Protein AF-A0A371PQ44-F1 (afdb_monomer)

Sequence (150 aa):
MEVSESFAGGSGLVLAYGHLGLDPAVQDRLSAVPGRLLNRVTVMRDICIEHGGRT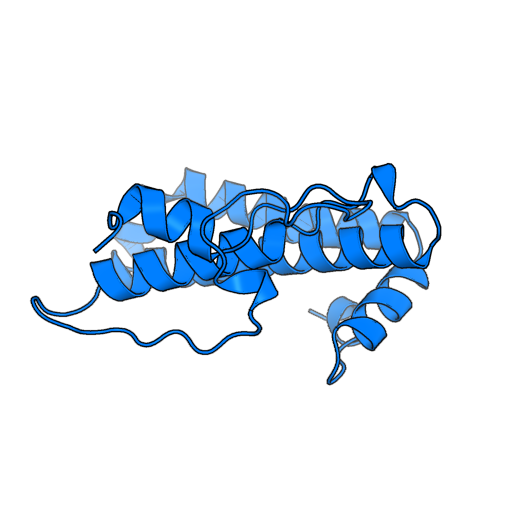AYEDALADVRAAWRNDQMQCAMAELLGGTPDAADLGARDRHLADSVLQLLDRSAPDTWIVATAHNVHIQRTVNPEGGPLARVPMGHPLAKELGAE

Radius of gyration: 17.26 Å; Cα contacts (8 Å, |Δi|>4): 139; chains: 1; bounding box: 40×35×42 Å

Structure (mmCIF, N/CA/C/O backbone):
data_AF-A0A371PQ44-F1
#
_entry.id   AF-A0A371PQ44-F1
#
loop_
_atom_site.group_PDB
_atom_site.id
_atom_site.type_symbol
_atom_site.label_atom_id
_atom_site.label_alt_id
_atom_site.label_comp_id
_atom_site.label_asym_id
_atom_site.label_entity_id
_atom_site.label_seq_id
_atom_site.pdbx_PDB_ins_code
_atom_site.Cartn_x
_atom_site.Cartn_y
_atom_site.Cartn_z
_atom_site.occupancy
_atom_site.B_iso_or_equiv
_atom_site.auth_seq_id
_atom_site.auth_comp_id
_atom_site.auth_asym_id
_atom_site.auth_atom_id
_atom_site.pdbx_PDB_model_num
ATOM 1 N N . MET A 1 1 ? 19.093 -8.128 8.848 1.00 50.19 1 MET A N 1
ATOM 2 C CA . MET A 1 1 ? 18.647 -8.213 7.442 1.00 50.19 1 MET A CA 1
ATOM 3 C C . MET A 1 1 ? 19.810 -7.688 6.617 1.00 50.19 1 MET A C 1
ATOM 5 O O . MET A 1 1 ? 19.836 -6.528 6.263 1.00 50.19 1 MET A O 1
ATOM 9 N N . GLU A 1 2 ? 20.836 -8.515 6.424 1.00 53.56 2 GLU A N 1
ATOM 10 C CA . GLU A 1 2 ? 22.178 -8.068 5.992 1.00 53.56 2 GLU A CA 1
ATOM 11 C C . GLU A 1 2 ? 22.205 -7.573 4.529 1.00 53.56 2 GLU A C 1
ATOM 13 O O . GLU A 1 2 ? 23.012 -6.736 4.153 1.00 53.56 2 GLU A O 1
ATOM 18 N N . VAL A 1 3 ? 21.249 -8.029 3.709 1.00 55.47 3 VAL A N 1
ATOM 19 C CA . VAL A 1 3 ? 21.165 -7.711 2.270 1.00 55.47 3 VAL A CA 1
ATOM 20 C C . VAL A 1 3 ? 20.525 -6.342 1.993 1.00 55.47 3 VAL A C 1
ATOM 22 O O . VAL A 1 3 ? 20.787 -5.737 0.962 1.00 55.47 3 VAL A O 1
ATOM 25 N N . SER A 1 4 ? 19.692 -5.818 2.897 1.00 53.56 4 SER A N 1
ATOM 26 C CA . SER A 1 4 ? 19.092 -4.484 2.722 1.00 53.56 4 SER A CA 1
ATOM 27 C C . SER A 1 4 ? 20.025 -3.353 3.153 1.00 53.56 4 SER A C 1
ATOM 29 O O . SER A 1 4 ? 19.837 -2.209 2.747 1.00 53.56 4 SER A O 1
ATOM 31 N N . GLU A 1 5 ? 21.011 -3.656 4.001 1.00 59.94 5 GLU A N 1
ATOM 32 C CA . GLU A 1 5 ? 21.941 -2.661 4.543 1.00 59.94 5 GLU A CA 1
ATOM 33 C C . GLU A 1 5 ? 22.851 -2.079 3.457 1.00 59.94 5 GLU A C 1
ATOM 35 O O . GLU A 1 5 ? 23.152 -0.889 3.495 1.00 59.94 5 GLU A O 1
ATOM 40 N N . SER A 1 6 ? 23.207 -2.866 2.434 1.00 52.78 6 SER A N 1
ATOM 41 C CA . SER A 1 6 ? 24.099 -2.437 1.348 1.00 52.78 6 SER A CA 1
ATOM 42 C C . SER A 1 6 ? 23.530 -1.335 0.450 1.00 52.78 6 SER A C 1
ATOM 44 O O . SER A 1 6 ? 24.286 -0.734 -0.310 1.00 52.78 6 SER A O 1
ATOM 46 N N . PHE A 1 7 ? 22.225 -1.050 0.533 1.00 56.53 7 PHE A N 1
ATOM 47 C CA . PHE A 1 7 ? 21.580 0.010 -0.251 1.00 56.53 7 PHE A CA 1
ATOM 48 C C . PHE A 1 7 ? 20.782 1.003 0.591 1.00 56.53 7 PHE A C 1
ATOM 50 O O . PHE A 1 7 ? 20.159 1.901 0.029 1.00 56.53 7 PHE A O 1
ATOM 57 N N . ALA A 1 8 ? 20.815 0.890 1.922 1.00 57.00 8 ALA A N 1
ATOM 58 C CA . ALA A 1 8 ? 20.167 1.843 2.815 1.00 57.00 8 ALA A CA 1
ATOM 59 C C . ALA A 1 8 ? 20.704 3.267 2.554 1.00 57.00 8 ALA A C 1
ATOM 61 O O . ALA A 1 8 ? 21.876 3.559 2.778 1.00 57.00 8 ALA A O 1
ATOM 62 N N . GLY A 1 9 ? 19.851 4.162 2.048 1.00 53.78 9 GLY A N 1
ATOM 63 C CA . GLY A 1 9 ? 20.238 5.513 1.642 1.00 53.78 9 GLY A CA 1
ATOM 64 C C . GLY A 1 9 ? 19.086 6.509 1.768 1.00 53.78 9 GLY A C 1
ATOM 65 O O . GLY A 1 9 ? 17.918 6.133 1.740 1.00 53.78 9 GLY A O 1
ATOM 66 N N . GLY A 1 10 ? 19.410 7.799 1.903 1.00 53.91 10 GLY A N 1
ATOM 67 C CA . GLY A 1 10 ? 18.439 8.867 2.192 1.00 53.91 10 GLY A CA 1
ATOM 68 C C . GLY A 1 10 ? 17.518 9.284 1.034 1.00 53.91 10 GLY A C 1
ATOM 69 O O . GLY A 1 10 ? 16.778 10.253 1.174 1.00 53.91 10 GLY A O 1
ATOM 70 N N . SER A 1 11 ? 17.565 8.601 -0.116 1.00 61.84 11 SER A N 1
ATOM 71 C CA . SER A 1 11 ? 16.729 8.894 -1.288 1.00 61.84 11 SER A CA 1
ATOM 72 C C . SER A 1 11 ? 16.300 7.610 -1.994 1.00 61.84 11 SER A C 1
ATOM 74 O O . SER A 1 11 ? 17.101 6.692 -2.171 1.00 61.84 11 SER A O 1
ATOM 76 N N . GLY A 1 12 ? 15.053 7.580 -2.476 1.00 62.28 12 GLY A N 1
ATOM 77 C CA . GLY A 1 12 ? 14.514 6.459 -3.252 1.00 62.28 12 GLY A CA 1
ATOM 78 C C . GLY A 1 12 ? 15.309 6.146 -4.527 1.00 62.28 12 GLY A C 1
ATOM 79 O O . GLY A 1 12 ? 15.319 5.001 -4.963 1.00 62.28 12 GLY A O 1
ATOM 80 N N . LEU A 1 13 ? 16.036 7.124 -5.087 1.00 67.25 13 LEU A N 1
ATOM 81 C CA . LEU A 1 13 ? 16.915 6.906 -6.244 1.00 67.25 13 LEU A CA 1
ATOM 82 C C . LEU A 1 13 ? 18.157 6.078 -5.892 1.00 67.25 13 LEU A C 1
ATOM 84 O O . LEU A 1 13 ? 18.551 5.220 -6.672 1.00 67.25 13 LEU A O 1
ATOM 88 N N . VAL A 1 14 ? 18.757 6.303 -4.717 1.00 71.81 14 VAL A N 1
ATOM 89 C CA . VAL A 1 14 ? 19.940 5.547 -4.261 1.00 71.81 14 VAL A CA 1
ATOM 90 C C . VAL A 1 14 ? 19.579 4.077 -4.064 1.00 71.81 14 VAL A C 1
ATOM 92 O O . VAL A 1 14 ? 20.311 3.195 -4.504 1.00 71.81 14 VAL A O 1
ATOM 95 N N . LEU A 1 15 ? 18.408 3.824 -3.476 1.00 71.56 15 LEU A N 1
ATOM 96 C CA . LEU A 1 15 ? 17.876 2.477 -3.290 1.00 71.56 15 LEU A CA 1
ATOM 97 C C . LEU A 1 15 ? 17.590 1.781 -4.626 1.00 71.56 15 LEU A C 1
ATOM 99 O O . LEU A 1 15 ? 17.926 0.612 -4.779 1.00 71.56 15 LEU A O 1
ATOM 103 N N . ALA A 1 16 ? 17.016 2.492 -5.599 1.00 73.19 16 ALA A N 1
ATOM 104 C CA . ALA A 1 16 ? 16.695 1.922 -6.906 1.00 73.19 16 ALA A CA 1
ATOM 105 C C . ALA A 1 16 ? 17.951 1.556 -7.717 1.00 73.19 16 ALA A C 1
ATOM 107 O O . ALA A 1 16 ? 18.027 0.460 -8.266 1.00 73.19 16 ALA A O 1
ATOM 108 N N . TYR A 1 17 ? 18.971 2.423 -7.742 1.00 74.81 17 TYR A N 1
ATOM 109 C CA . TYR A 1 17 ? 20.258 2.087 -8.365 1.00 74.81 17 TYR A CA 1
ATOM 110 C C . TYR A 1 17 ? 20.988 0.962 -7.631 1.00 74.81 17 TYR A C 1
ATOM 112 O O . TYR A 1 17 ? 21.626 0.124 -8.261 1.00 74.81 17 TYR A O 1
ATOM 120 N N . GLY A 1 18 ? 20.868 0.925 -6.305 1.00 77.56 18 GLY A N 1
ATOM 121 C CA . GLY A 1 18 ? 21.361 -0.177 -5.497 1.00 77.56 18 GLY A CA 1
ATOM 122 C C . GLY A 1 18 ? 20.723 -1.513 -5.870 1.00 77.56 18 GLY A C 1
ATOM 123 O O . GLY A 1 18 ? 21.422 -2.489 -6.126 1.00 77.56 18 GLY A O 1
ATOM 124 N N . HIS A 1 19 ? 19.397 -1.524 -5.990 1.00 77.25 19 HIS A N 1
ATOM 125 C CA . HIS A 1 19 ? 18.636 -2.682 -6.440 1.00 77.25 19 HIS A CA 1
ATOM 126 C C . HIS A 1 19 ? 19.044 -3.122 -7.856 1.00 77.25 19 HIS A C 1
ATOM 128 O O . HIS A 1 19 ? 19.301 -4.302 -8.063 1.00 77.25 19 HIS A O 1
ATOM 134 N N . LEU A 1 20 ? 19.206 -2.186 -8.802 1.00 80.12 20 LEU A N 1
ATOM 135 C CA . LEU A 1 20 ? 19.699 -2.476 -10.159 1.00 80.12 20 LEU A CA 1
ATOM 136 C C . LEU A 1 20 ? 21.087 -3.130 -10.184 1.00 80.12 20 LEU A C 1
ATOM 138 O O . LEU A 1 20 ? 21.388 -3.899 -11.093 1.00 80.12 20 LEU A O 1
ATOM 142 N N . GLY A 1 21 ? 21.940 -2.808 -9.212 1.00 80.25 21 GLY A N 1
ATOM 143 C CA . GLY A 1 21 ? 23.286 -3.366 -9.099 1.00 80.25 21 GLY A CA 1
ATOM 144 C C . GLY A 1 21 ? 23.341 -4.783 -8.520 1.00 80.25 21 GLY A C 1
ATOM 145 O O . GLY A 1 21 ? 24.423 -5.368 -8.475 1.00 80.25 21 GLY A O 1
ATOM 146 N N . LEU A 1 22 ? 22.217 -5.331 -8.049 1.00 84.75 22 LEU A N 1
ATOM 147 C CA . LEU A 1 22 ? 22.153 -6.678 -7.490 1.00 84.75 22 LEU A CA 1
ATOM 148 C C . LEU A 1 22 ? 22.086 -7.755 -8.569 1.00 84.75 22 LEU A C 1
ATOM 150 O O . LEU A 1 22 ? 21.461 -7.574 -9.611 1.00 84.75 22 LEU A O 1
ATOM 154 N N . ASP A 1 23 ? 22.643 -8.924 -8.252 1.00 87.38 23 ASP A N 1
ATOM 155 C CA . ASP A 1 23 ? 22.404 -10.140 -9.027 1.00 87.38 23 ASP A CA 1
ATOM 156 C C . ASP A 1 23 ? 20.890 -10.458 -9.078 1.00 87.38 23 ASP A C 1
ATOM 158 O O . ASP A 1 23 ? 20.225 -10.365 -8.038 1.00 87.38 23 ASP A O 1
ATOM 162 N N . PRO A 1 24 ? 20.328 -10.856 -10.237 1.00 85.94 24 PRO A N 1
ATOM 163 C CA . PRO A 1 24 ? 18.900 -11.148 -10.370 1.00 85.94 24 PRO A CA 1
ATOM 164 C C . PRO A 1 24 ? 18.371 -12.168 -9.352 1.00 85.94 24 PRO A C 1
ATOM 166 O O . PRO A 1 24 ? 17.283 -11.990 -8.812 1.00 85.94 24 PRO A O 1
ATOM 169 N N . ALA A 1 25 ? 19.155 -13.191 -8.994 1.00 88.69 25 ALA A N 1
ATOM 170 C CA . ALA A 1 25 ? 18.735 -14.169 -7.991 1.00 88.69 25 ALA A CA 1
ATOM 171 C C . ALA A 1 25 ? 18.655 -13.558 -6.580 1.00 88.69 25 ALA A C 1
ATOM 173 O O . ALA A 1 25 ? 17.890 -14.028 -5.732 1.00 88.69 25 ALA A O 1
ATOM 174 N N . VAL A 1 26 ? 19.439 -12.509 -6.308 1.00 87.50 26 VAL A N 1
ATOM 175 C CA . VAL A 1 26 ? 19.353 -11.740 -5.060 1.00 87.50 26 VAL A CA 1
ATOM 176 C C . VAL A 1 26 ? 18.122 -10.837 -5.072 1.00 87.50 26 VAL A C 1
ATOM 178 O O . VAL A 1 26 ? 17.437 -10.784 -4.051 1.00 87.50 26 VAL A O 1
ATOM 181 N N . GLN A 1 27 ? 17.798 -10.200 -6.202 1.00 86.31 27 GLN A N 1
ATOM 182 C CA . GLN A 1 27 ? 16.566 -9.412 -6.362 1.00 86.31 27 GLN A CA 1
ATOM 183 C C . GLN A 1 27 ? 15.323 -10.288 -6.136 1.00 86.31 27 GLN A C 1
ATOM 185 O O . GLN A 1 27 ? 14.528 -10.006 -5.241 1.00 86.31 27 GLN A O 1
ATOM 190 N N . ASP A 1 28 ? 15.229 -11.433 -6.818 1.00 89.25 28 ASP A N 1
ATOM 191 C CA . ASP A 1 28 ? 14.122 -12.384 -6.653 1.00 89.25 28 ASP A CA 1
ATOM 192 C C . ASP A 1 28 ? 13.989 -12.869 -5.205 1.00 89.25 28 ASP A C 1
ATOM 194 O O . ASP A 1 28 ? 12.891 -13.010 -4.655 1.00 89.25 28 ASP A O 1
ATOM 198 N N . ARG A 1 29 ? 15.124 -13.131 -4.544 1.00 89.62 29 ARG A N 1
ATOM 199 C CA . ARG A 1 29 ? 15.132 -13.549 -3.141 1.00 89.62 29 ARG A CA 1
ATOM 200 C C . ARG A 1 29 ? 14.648 -12.433 -2.220 1.00 89.62 29 ARG A C 1
ATOM 202 O O . ARG A 1 29 ? 13.921 -12.748 -1.272 1.00 89.62 29 ARG A O 1
ATOM 209 N N . LEU A 1 30 ? 15.051 -11.187 -2.472 1.00 86.69 30 LEU A N 1
ATOM 210 C CA . LEU A 1 30 ? 14.598 -10.019 -1.721 1.00 86.69 30 LEU A CA 1
ATOM 211 C C . LEU A 1 30 ? 13.088 -9.858 -1.844 1.00 86.69 30 LEU A C 1
ATOM 213 O O . LEU A 1 30 ? 12.442 -9.809 -0.805 1.00 86.69 30 LEU A O 1
ATOM 217 N N . SER A 1 31 ? 12.516 -9.939 -3.045 1.00 89.19 31 SER A N 1
ATOM 218 C CA . SER A 1 31 ? 11.067 -9.807 -3.233 1.00 89.19 31 SER A CA 1
ATOM 219 C C . SER A 1 31 ? 10.270 -10.982 -2.671 1.00 89.19 31 SER A C 1
ATOM 221 O O . SER A 1 31 ? 9.194 -10.824 -2.077 1.00 89.19 31 SER A O 1
ATOM 223 N N . ALA A 1 32 ? 10.808 -12.198 -2.777 1.00 93.81 32 ALA A N 1
ATOM 224 C CA . ALA A 1 32 ? 10.105 -13.384 -2.310 1.00 93.81 32 ALA A CA 1
ATOM 225 C C . ALA A 1 32 ? 10.033 -13.484 -0.773 1.00 93.81 32 ALA A C 1
ATOM 227 O O . ALA A 1 32 ? 9.135 -14.148 -0.246 1.00 93.81 32 ALA A O 1
ATOM 228 N N . VAL A 1 33 ? 10.954 -12.864 -0.025 1.00 93.81 33 VAL A N 1
ATOM 229 C CA . VAL A 1 33 ? 10.961 -12.926 1.449 1.00 93.81 33 VAL A CA 1
ATOM 230 C C . VAL A 1 33 ? 9.768 -12.177 2.073 1.00 93.81 33 VAL A C 1
ATOM 232 O O . VAL A 1 33 ? 8.999 -12.840 2.779 1.00 93.81 33 VAL A O 1
ATOM 235 N N . PRO A 1 34 ? 9.535 -10.873 1.813 1.00 93.38 34 PRO A N 1
ATOM 236 C CA . PRO A 1 34 ? 8.361 -10.150 2.295 1.00 93.38 34 PRO A CA 1
ATOM 237 C C . PRO A 1 34 ? 7.057 -10.760 1.790 1.00 93.38 34 PRO A C 1
ATOM 239 O O . PRO A 1 34 ? 6.116 -10.876 2.566 1.00 93.38 34 PRO A O 1
ATOM 242 N N . GLY A 1 35 ? 7.006 -11.234 0.538 1.00 95.25 35 GLY A N 1
ATOM 243 C CA . GLY A 1 35 ? 5.816 -11.902 -0.002 1.00 95.25 35 GLY A CA 1
ATOM 244 C C . GLY A 1 35 ? 5.440 -13.170 0.777 1.00 95.25 35 GLY A C 1
ATOM 245 O O . GLY A 1 35 ? 4.291 -13.342 1.192 1.00 95.25 35 GLY A O 1
ATOM 246 N N . ARG A 1 36 ? 6.417 -14.044 1.060 1.00 96.62 36 ARG A N 1
ATOM 247 C CA . ARG A 1 36 ? 6.188 -15.244 1.886 1.00 96.62 36 ARG A CA 1
ATOM 248 C C . ARG A 1 36 ? 5.831 -14.899 3.327 1.00 96.62 36 ARG A C 1
ATOM 250 O O . ARG A 1 36 ? 4.975 -15.567 3.909 1.00 96.62 36 ARG A O 1
ATOM 257 N N . LEU A 1 37 ? 6.476 -13.886 3.906 1.00 96.25 37 LEU A N 1
ATOM 258 C CA . LEU A 1 37 ? 6.181 -13.442 5.265 1.00 96.25 37 LEU A CA 1
ATOM 259 C C . LEU A 1 37 ? 4.760 -12.872 5.362 1.00 96.25 37 LEU A C 1
ATOM 261 O O . LEU A 1 37 ? 4.021 -13.256 6.265 1.00 96.25 37 LEU A O 1
ATOM 265 N N . LEU A 1 38 ? 4.347 -12.046 4.398 1.00 96.62 38 LEU A N 1
ATOM 266 C CA . LEU A 1 38 ? 3.000 -11.485 4.315 1.00 96.62 38 LEU A CA 1
ATOM 267 C C . LEU A 1 38 ? 1.943 -12.584 4.234 1.00 96.62 38 LEU A C 1
ATOM 269 O O . LEU A 1 38 ? 0.966 -12.560 4.986 1.00 96.62 38 LEU A O 1
ATOM 273 N N . ASN A 1 39 ? 2.161 -13.580 3.371 1.00 97.56 39 ASN A N 1
ATOM 274 C CA . ASN A 1 39 ? 1.281 -14.740 3.285 1.00 97.56 39 ASN A CA 1
ATOM 275 C C . ASN A 1 39 ? 1.204 -15.481 4.628 1.00 97.56 39 ASN A C 1
ATOM 277 O O . ASN A 1 39 ? 0.114 -15.761 5.119 1.00 97.56 39 ASN A O 1
ATOM 281 N N . ARG A 1 40 ? 2.351 -15.753 5.263 1.00 96.62 40 ARG A N 1
ATOM 282 C CA . ARG A 1 40 ? 2.402 -16.481 6.537 1.00 96.62 40 ARG A CA 1
ATOM 283 C C . ARG A 1 40 ? 1.665 -15.752 7.659 1.00 96.62 40 ARG A C 1
ATOM 285 O O . ARG A 1 40 ? 0.864 -16.381 8.341 1.00 96.62 40 ARG A O 1
ATOM 292 N N . VAL A 1 41 ? 1.908 -14.453 7.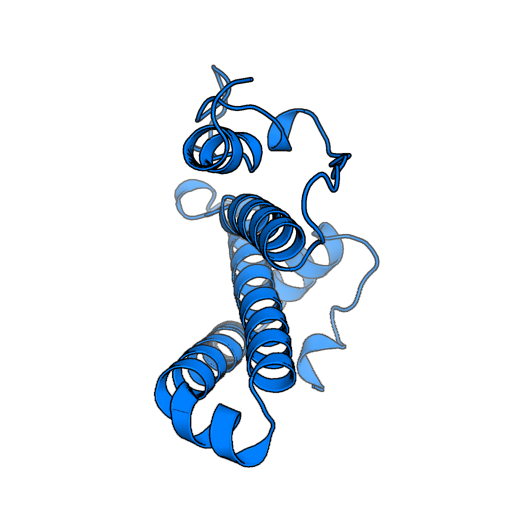834 1.00 96.50 41 VAL A N 1
ATOM 293 C CA . VAL A 1 41 ? 1.223 -13.638 8.854 1.00 96.50 41 VAL A CA 1
ATOM 294 C C . VAL A 1 41 ? -0.279 -13.576 8.569 1.00 96.50 41 VAL A C 1
ATOM 296 O O . VAL A 1 41 ? -1.087 -13.651 9.489 1.00 96.50 41 VAL A O 1
ATOM 299 N N . THR A 1 42 ? -0.678 -13.510 7.298 1.00 96.75 42 THR A N 1
ATOM 300 C CA . THR A 1 42 ? -2.098 -13.499 6.917 1.00 96.75 42 THR A CA 1
ATOM 301 C C . THR A 1 42 ? -2.782 -14.830 7.240 1.00 96.75 42 THR A C 1
ATOM 303 O O . THR A 1 42 ? -3.834 -14.832 7.873 1.00 96.75 42 THR A O 1
ATOM 306 N N . VAL A 1 43 ? -2.179 -15.961 6.858 1.00 97.94 43 VAL A N 1
ATOM 307 C CA . VAL A 1 43 ? -2.729 -17.307 7.099 1.00 97.94 43 VAL A CA 1
ATOM 308 C C . VAL A 1 43 ? -2.763 -17.650 8.590 1.00 97.94 43 VAL A C 1
ATOM 310 O O . VAL A 1 43 ? -3.699 -18.291 9.051 1.00 97.94 43 VAL A O 1
ATOM 313 N N . MET A 1 44 ? -1.772 -17.205 9.366 1.00 96.69 44 MET A N 1
ATOM 314 C CA . MET A 1 44 ? -1.681 -17.484 10.803 1.00 96.69 44 MET A CA 1
ATOM 315 C C . MET A 1 44 ? -2.473 -16.509 11.688 1.00 96.69 44 MET A C 1
ATOM 317 O O . MET A 1 44 ? -2.251 -16.488 12.897 1.00 96.69 44 MET A O 1
ATOM 321 N N . ARG A 1 45 ? -3.389 -15.709 11.122 1.00 97.44 45 ARG A N 1
ATOM 322 C CA . ARG A 1 45 ? -4.125 -14.647 11.831 1.00 97.44 45 ARG A CA 1
ATOM 323 C C . ARG A 1 45 ? -4.623 -15.060 13.213 1.00 97.44 45 ARG A C 1
ATOM 325 O O . ARG A 1 45 ? -4.290 -14.395 14.187 1.00 97.44 45 ARG A O 1
ATOM 332 N N . ASP A 1 46 ? -5.396 -16.137 13.293 1.00 98.00 46 ASP A N 1
ATOM 333 C CA . ASP A 1 46 ? -6.069 -16.514 14.540 1.00 98.00 46 ASP A CA 1
ATOM 334 C C . ASP A 1 46 ? -5.061 -16.949 15.609 1.00 98.00 46 ASP A C 1
ATOM 336 O O . ASP A 1 46 ? -5.139 -16.493 16.745 1.00 98.00 46 ASP A O 1
ATOM 340 N N . ILE A 1 47 ? -4.034 -17.709 15.213 1.00 97.81 47 ILE A N 1
ATOM 341 C CA . ILE A 1 47 ? -2.932 -18.118 16.096 1.00 97.81 47 ILE A CA 1
ATOM 342 C C . ILE A 1 47 ? -2.161 -16.889 16.594 1.00 97.81 47 ILE A C 1
ATOM 344 O O . ILE A 1 47 ? -1.866 -16.776 17.782 1.00 97.81 47 ILE A O 1
ATOM 348 N N . CYS A 1 48 ? -1.830 -15.952 15.703 1.00 96.06 48 CYS A N 1
ATOM 349 C CA . CYS A 1 48 ? -1.109 -14.736 16.070 1.00 96.06 48 CYS A CA 1
ATOM 350 C C . CYS A 1 48 ? -1.923 -13.850 17.023 1.00 96.06 48 CYS A C 1
ATOM 352 O O . CYS A 1 48 ? -1.354 -13.296 17.961 1.00 96.06 48 CYS A O 1
ATOM 354 N N . ILE A 1 49 ? -3.239 -13.737 16.811 1.00 98.12 49 ILE A N 1
ATOM 355 C CA . ILE A 1 49 ? -4.136 -12.977 17.692 1.00 98.12 49 ILE A CA 1
ATOM 356 C C . ILE A 1 49 ? -4.272 -13.662 19.052 1.00 98.12 49 ILE A C 1
ATOM 358 O O . ILE A 1 49 ? -4.227 -12.975 20.068 1.00 98.12 49 ILE A O 1
ATOM 362 N N . GLU A 1 50 ? -4.402 -14.988 19.089 1.00 98.00 50 GLU A N 1
ATOM 363 C CA . GLU A 1 50 ? -4.492 -15.753 20.337 1.00 98.00 50 GLU A CA 1
ATOM 364 C C . GLU A 1 50 ? -3.246 -15.562 21.216 1.00 98.00 50 GLU A C 1
ATOM 366 O O . GLU A 1 50 ? -3.364 -15.379 22.424 1.00 98.00 50 GLU A O 1
ATOM 371 N N . HIS A 1 51 ? -2.054 -15.543 20.611 1.00 96.06 51 HIS A N 1
ATOM 372 C CA . HIS A 1 51 ? -0.788 -15.471 21.349 1.00 96.06 51 HIS A CA 1
ATOM 373 C C . HIS A 1 51 ? -0.313 -14.041 21.645 1.00 96.06 51 HIS A C 1
ATOM 375 O O . HIS A 1 51 ? 0.338 -13.814 22.662 1.00 96.06 51 HIS A O 1
ATOM 381 N N . GLY A 1 52 ? -0.576 -13.087 20.747 1.00 94.75 52 GLY A N 1
ATOM 382 C CA . GLY A 1 52 ? -0.038 -11.721 20.819 1.00 94.75 52 GLY A CA 1
ATOM 383 C C . GLY A 1 52 ? -1.090 -10.627 20.993 1.00 94.75 52 GLY A C 1
ATOM 384 O O . GLY A 1 52 ? -0.742 -9.468 21.205 1.00 94.75 52 GLY A O 1
ATOM 385 N N . GLY A 1 53 ? -2.374 -10.973 20.909 1.00 97.00 53 GLY A N 1
ATOM 386 C CA . GLY A 1 53 ? -3.468 -10.013 20.897 1.00 97.00 53 GLY A CA 1
ATOM 387 C C . GLY A 1 53 ? -3.691 -9.367 19.527 1.00 97.00 53 GLY A C 1
ATOM 388 O O . GLY A 1 53 ? -2.870 -9.429 18.608 1.00 97.00 53 GLY A O 1
ATOM 389 N N . ARG A 1 54 ? -4.854 -8.724 19.388 1.00 94.56 54 ARG A N 1
ATOM 390 C CA . ARG A 1 54 ? -5.303 -8.133 18.122 1.00 94.56 54 ARG A CA 1
ATOM 391 C C . ARG A 1 54 ? -4.402 -6.993 17.649 1.00 94.56 54 ARG A C 1
ATOM 393 O O . ARG A 1 54 ? -4.007 -6.995 16.489 1.00 94.56 54 ARG A O 1
ATOM 400 N N . THR A 1 55 ? -4.069 -6.057 18.534 1.00 92.75 55 THR A N 1
ATOM 401 C CA . THR A 1 55 ? -3.263 -4.872 18.201 1.00 92.75 55 THR A CA 1
ATOM 402 C C . THR A 1 55 ? -1.882 -5.262 17.683 1.00 92.75 55 THR A C 1
ATOM 404 O O . THR A 1 55 ? -1.512 -4.863 16.585 1.00 92.75 55 THR A O 1
ATOM 407 N N . ALA A 1 56 ? -1.169 -6.136 18.403 1.00 94.44 56 ALA A N 1
ATOM 408 C CA . ALA A 1 56 ? 0.163 -6.579 17.994 1.00 94.44 56 ALA A CA 1
ATOM 409 C C . ALA A 1 56 ? 0.147 -7.324 16.650 1.00 94.44 56 ALA A C 1
ATOM 411 O O . ALA A 1 56 ? 1.045 -7.142 15.830 1.00 94.44 56 ALA A O 1
ATOM 412 N N . TYR A 1 57 ? -0.884 -8.141 16.397 1.00 95.88 57 TYR A N 1
ATOM 413 C CA . TYR A 1 57 ? -1.067 -8.786 15.097 1.00 95.88 57 TYR A CA 1
ATOM 414 C C . TYR A 1 57 ? -1.222 -7.764 13.967 1.00 95.88 57 TYR A C 1
ATOM 416 O O . TYR A 1 57 ? -0.595 -7.900 12.917 1.00 95.88 57 TYR A O 1
ATOM 424 N N . GLU A 1 58 ? -2.077 -6.762 14.157 1.00 93.12 58 GLU A N 1
ATOM 425 C CA . GLU A 1 58 ? -2.328 -5.771 13.119 1.00 93.12 58 GLU A CA 1
ATOM 426 C C . GLU A 1 58 ? -1.120 -4.864 12.866 1.00 93.12 58 GLU A C 1
ATOM 428 O O . GLU A 1 58 ? -0.884 -4.506 11.714 1.00 93.12 58 GLU A O 1
ATOM 433 N N . ASP A 1 59 ? -0.352 -4.525 13.903 1.00 92.25 59 ASP A N 1
ATOM 434 C CA . ASP A 1 59 ? 0.887 -3.752 13.767 1.00 92.25 59 ASP A CA 1
ATOM 435 C C . ASP A 1 59 ? 1.944 -4.554 13.003 1.00 92.25 59 ASP A C 1
ATOM 437 O O . ASP A 1 59 ? 2.471 -4.084 11.996 1.00 92.25 59 ASP A O 1
ATOM 441 N N . ALA A 1 60 ? 2.154 -5.823 13.373 1.00 94.44 60 ALA A N 1
ATOM 442 C CA . ALA A 1 60 ? 3.052 -6.708 12.635 1.00 94.44 60 ALA A CA 1
ATOM 443 C C . ALA A 1 60 ? 2.616 -6.874 11.168 1.00 94.44 60 ALA A C 1
ATOM 445 O O . ALA A 1 60 ? 3.441 -6.869 10.254 1.00 94.44 60 ALA A O 1
ATOM 446 N N . LEU A 1 61 ? 1.311 -7.005 10.916 1.00 94.62 61 LEU A N 1
ATOM 447 C CA . LEU A 1 61 ? 0.77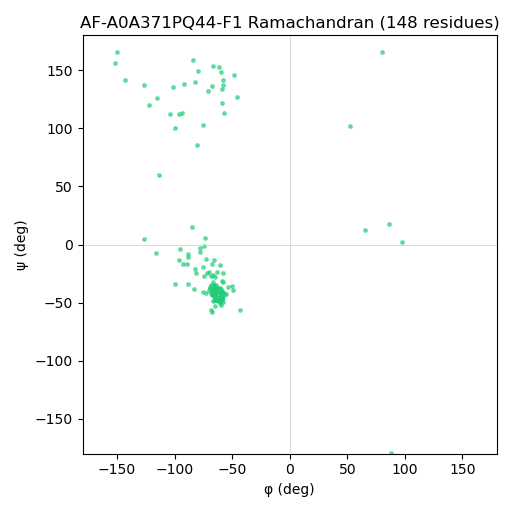2 -7.090 9.563 1.00 94.62 61 LEU A CA 1
ATOM 448 C C . LEU A 1 61 ? 0.991 -5.791 8.775 1.00 94.62 61 LEU A C 1
ATOM 450 O O . LEU A 1 61 ? 1.296 -5.862 7.582 1.00 94.62 61 LEU A O 1
ATOM 454 N N . ALA A 1 62 ? 0.845 -4.628 9.412 1.00 91.44 62 ALA A N 1
ATOM 455 C CA . ALA A 1 62 ? 1.118 -3.331 8.800 1.00 91.44 62 ALA A CA 1
ATOM 456 C C . ALA A 1 62 ? 2.598 -3.203 8.409 1.00 91.44 62 ALA A C 1
ATOM 458 O O . ALA A 1 62 ? 2.886 -2.881 7.255 1.00 91.44 62 ALA A O 1
ATOM 459 N N . ASP A 1 63 ? 3.518 -3.572 9.302 1.00 92.56 63 ASP A N 1
ATOM 460 C CA . ASP A 1 63 ? 4.964 -3.546 9.049 1.00 92.56 63 ASP A CA 1
ATOM 461 C C . ASP A 1 63 ? 5.360 -4.463 7.885 1.00 92.56 63 ASP A C 1
ATOM 463 O O . ASP A 1 63 ? 6.089 -4.064 6.972 1.00 92.56 63 ASP A O 1
ATOM 467 N N . VAL A 1 64 ? 4.835 -5.693 7.856 1.00 94.88 64 VAL A N 1
ATOM 468 C CA . VAL A 1 64 ? 5.134 -6.648 6.777 1.00 94.88 64 VAL A CA 1
ATOM 469 C C . VAL A 1 64 ? 4.557 -6.178 5.438 1.00 94.88 64 VAL A C 1
ATOM 471 O O . VAL A 1 64 ? 5.212 -6.312 4.401 1.00 94.88 64 VAL A O 1
ATOM 474 N N . ARG A 1 65 ? 3.350 -5.596 5.433 1.00 93.62 65 ARG A N 1
ATOM 475 C CA . ARG A 1 65 ? 2.764 -4.993 4.225 1.00 93.62 65 ARG A CA 1
ATOM 476 C C . ARG A 1 65 ? 3.584 -3.806 3.735 1.00 93.62 65 ARG A C 1
ATOM 478 O O . ARG A 1 65 ? 3.781 -3.693 2.527 1.00 93.62 65 ARG A O 1
ATOM 485 N N . ALA A 1 66 ? 4.060 -2.952 4.640 1.00 91.44 66 ALA A N 1
ATOM 486 C CA . ALA A 1 66 ? 4.914 -1.820 4.303 1.00 91.44 66 ALA A CA 1
ATOM 487 C C . ALA A 1 66 ? 6.226 -2.297 3.666 1.00 91.44 66 ALA A C 1
ATOM 489 O O . ALA A 1 66 ? 6.589 -1.820 2.593 1.00 91.44 66 ALA A O 1
ATOM 490 N N . ALA A 1 67 ? 6.879 -3.307 4.252 1.00 91.62 67 ALA A N 1
ATOM 491 C CA . ALA A 1 67 ? 8.092 -3.905 3.697 1.00 91.62 67 ALA A CA 1
ATOM 492 C C . ALA A 1 67 ? 7.866 -4.476 2.286 1.00 91.62 67 ALA A C 1
ATOM 494 O O . ALA A 1 67 ? 8.647 -4.207 1.377 1.00 91.62 67 ALA A O 1
ATOM 495 N N . TRP A 1 68 ? 6.770 -5.214 2.082 1.00 92.69 68 TRP A N 1
ATOM 496 C CA . TRP A 1 68 ? 6.425 -5.776 0.774 1.00 92.69 68 TRP A CA 1
ATOM 497 C C . TRP A 1 68 ? 6.104 -4.699 -0.273 1.00 92.69 68 TRP A C 1
ATOM 499 O O . TRP A 1 68 ? 6.589 -4.769 -1.397 1.00 92.69 68 TRP A O 1
ATOM 509 N N . ARG A 1 69 ? 5.325 -3.670 0.080 1.00 91.12 69 ARG A N 1
ATOM 510 C CA . ARG A 1 69 ? 5.021 -2.550 -0.829 1.00 91.12 69 ARG A CA 1
ATOM 511 C C . ARG A 1 69 ? 6.258 -1.721 -1.163 1.00 91.12 69 ARG A C 1
ATOM 513 O O . ARG A 1 69 ? 6.364 -1.225 -2.283 1.00 91.12 69 ARG A O 1
ATOM 520 N N . ASN A 1 70 ? 7.174 -1.568 -0.211 1.00 88.12 70 ASN A N 1
ATOM 521 C CA . ASN A 1 70 ? 8.428 -0.862 -0.432 1.00 88.12 70 ASN A CA 1
ATOM 522 C C . ASN A 1 70 ? 9.339 -1.616 -1.409 1.00 88.12 70 ASN A C 1
ATOM 524 O O . ASN A 1 70 ? 9.889 -0.986 -2.304 1.00 88.12 70 ASN A O 1
ATOM 528 N N . ASP A 1 71 ? 9.446 -2.941 -1.280 1.00 89.44 71 ASP A N 1
ATOM 529 C CA . ASP A 1 71 ? 10.166 -3.787 -2.242 1.00 89.44 71 ASP A CA 1
ATOM 530 C C . ASP A 1 71 ? 9.589 -3.644 -3.661 1.00 89.44 71 ASP A C 1
ATOM 532 O O . ASP A 1 71 ? 10.312 -3.279 -4.582 1.00 89.44 71 ASP A O 1
ATOM 536 N N . GLN A 1 72 ? 8.265 -3.763 -3.814 1.00 89.06 72 GLN A N 1
ATOM 537 C CA . GLN A 1 72 ? 7.592 -3.561 -5.107 1.00 89.06 72 GLN A CA 1
ATOM 538 C C . GLN A 1 72 ? 7.893 -2.185 -5.719 1.00 89.06 72 GLN A C 1
ATOM 540 O O . GLN A 1 72 ? 8.165 -2.065 -6.912 1.00 89.06 72 GLN A O 1
ATOM 545 N N . MET A 1 73 ? 7.888 -1.131 -4.897 1.00 87.75 73 MET A N 1
ATOM 546 C CA . MET A 1 73 ? 8.230 0.217 -5.349 1.00 87.75 73 MET A CA 1
ATOM 547 C C . MET A 1 73 ? 9.700 0.325 -5.782 1.00 87.75 73 MET A C 1
ATOM 549 O O . MET A 1 73 ? 10.008 1.053 -6.724 1.00 87.75 73 MET A O 1
ATOM 553 N N . GLN A 1 74 ? 10.616 -0.374 -5.109 1.00 85.19 74 GLN A N 1
ATOM 554 C CA . GLN A 1 74 ? 12.029 -0.402 -5.484 1.00 85.19 74 GLN A CA 1
ATOM 555 C C . GLN A 1 74 ? 12.242 -1.129 -6.813 1.00 85.19 74 GLN A C 1
ATOM 557 O O . GLN A 1 74 ? 12.956 -0.595 -7.662 1.00 85.19 74 GLN A O 1
ATOM 562 N N . CYS A 1 75 ? 11.575 -2.266 -7.029 1.00 86.25 75 CYS A N 1
ATOM 563 C CA . CYS A 1 75 ? 11.593 -2.984 -8.304 1.00 86.25 75 CYS A CA 1
ATOM 564 C C . CYS A 1 75 ? 11.040 -2.118 -9.444 1.00 86.25 75 CYS A C 1
ATOM 566 O O . CYS A 1 75 ? 11.723 -1.912 -10.442 1.00 86.25 75 CYS A O 1
ATOM 568 N N . ALA A 1 76 ? 9.871 -1.495 -9.259 1.00 86.81 76 ALA A N 1
ATOM 569 C CA . ALA A 1 76 ? 9.283 -0.613 -10.269 1.00 86.81 76 ALA A CA 1
ATOM 570 C C . ALA A 1 76 ? 10.185 0.595 -10.598 1.00 86.81 76 ALA A C 1
ATOM 572 O O . ALA A 1 76 ? 10.295 1.021 -11.748 1.00 86.81 76 ALA A O 1
ATOM 573 N N . MET A 1 77 ? 10.872 1.160 -9.599 1.00 85.50 77 MET A N 1
ATOM 574 C CA . MET A 1 77 ? 11.850 2.229 -9.833 1.00 85.50 77 MET A CA 1
ATOM 575 C C . MET A 1 77 ? 13.100 1.733 -10.561 1.00 85.50 77 MET A C 1
ATOM 577 O O . MET A 1 77 ? 13.641 2.468 -11.386 1.00 85.50 77 MET A O 1
ATOM 581 N N . ALA A 1 78 ? 13.563 0.520 -10.265 1.00 84.81 78 ALA A N 1
ATOM 582 C CA . ALA A 1 78 ? 14.668 -0.109 -10.974 1.00 84.81 78 ALA A CA 1
ATOM 583 C C . ALA A 1 78 ? 14.309 -0.335 -12.451 1.00 84.81 78 ALA A C 1
ATOM 585 O O . ALA A 1 78 ? 15.059 0.098 -13.318 1.00 84.81 78 ALA A O 1
ATOM 586 N N . GLU A 1 79 ? 13.136 -0.892 -12.752 1.00 84.94 79 GLU A N 1
ATOM 587 C CA . GLU A 1 79 ? 12.632 -1.072 -14.123 1.00 84.94 79 GLU A CA 1
ATOM 588 C C . GLU A 1 79 ? 12.536 0.258 -14.883 1.00 84.94 79 GLU A C 1
ATOM 590 O O . GLU A 1 79 ? 12.996 0.377 -16.022 1.00 84.94 79 GLU A O 1
ATOM 595 N N . LEU A 1 80 ? 12.003 1.297 -14.230 1.00 83.81 80 LEU A N 1
ATOM 596 C CA . LEU A 1 80 ? 11.916 2.636 -14.805 1.00 83.81 80 LEU A CA 1
ATOM 597 C C . LEU A 1 80 ? 13.299 3.201 -15.163 1.00 83.81 80 LEU A C 1
ATOM 599 O O . LEU A 1 80 ? 13.487 3.735 -16.256 1.00 83.81 80 LEU A O 1
ATOM 603 N N . LEU A 1 81 ? 14.266 3.098 -14.247 1.00 83.81 81 LEU A N 1
ATOM 604 C CA . LEU A 1 81 ? 15.627 3.609 -14.442 1.00 83.81 81 LEU A CA 1
ATOM 605 C C . LEU A 1 81 ? 16.461 2.732 -15.390 1.00 83.81 81 LEU A C 1
ATOM 607 O O . LEU A 1 81 ? 17.360 3.241 -16.056 1.00 83.81 81 LEU A O 1
ATOM 611 N N . GLY A 1 82 ? 16.152 1.438 -15.470 1.00 82.94 82 GLY A N 1
ATOM 612 C CA . GLY A 1 82 ? 16.772 0.460 -16.362 1.00 82.94 82 GLY A CA 1
ATOM 613 C C . GLY A 1 82 ? 16.272 0.525 -17.808 1.00 82.94 82 GLY A C 1
ATOM 614 O O . GLY A 1 82 ? 16.787 -0.197 -18.658 1.00 82.94 82 GLY A O 1
ATOM 615 N N . GLY A 1 83 ? 15.302 1.396 -18.109 1.00 81.44 83 GLY A N 1
ATOM 616 C CA . GLY A 1 83 ? 14.790 1.599 -19.465 1.00 81.44 83 GLY A CA 1
ATOM 617 C C . GLY A 1 83 ? 13.673 0.636 -19.873 1.00 81.44 83 GLY A C 1
ATOM 618 O O . GLY A 1 83 ? 13.374 0.534 -21.061 1.00 81.44 83 GLY A O 1
ATOM 619 N N . THR A 1 84 ? 13.022 -0.027 -18.913 1.00 75.62 84 THR A N 1
ATOM 620 C CA . THR A 1 84 ? 11.838 -0.878 -19.124 1.00 75.62 84 THR A CA 1
ATOM 621 C C . THR A 1 84 ? 10.596 -0.274 -18.442 1.00 75.62 84 THR A C 1
ATOM 623 O O . THR A 1 84 ? 10.018 -0.899 -17.552 1.00 75.62 84 THR A O 1
ATOM 626 N N . PRO A 1 85 ? 10.171 0.954 -18.811 1.00 69.69 85 PRO A N 1
ATOM 627 C CA . PRO A 1 85 ? 9.136 1.693 -18.084 1.00 69.69 85 PRO A CA 1
ATOM 628 C C . PRO A 1 85 ? 7.745 1.051 -18.170 1.00 69.69 85 PRO A C 1
ATOM 630 O O . PRO A 1 85 ? 6.949 1.225 -17.254 1.00 69.69 85 PRO A O 1
ATOM 633 N N . ASP A 1 86 ? 7.459 0.287 -19.227 1.00 67.94 86 ASP A N 1
ATOM 634 C CA . ASP A 1 86 ? 6.137 -0.310 -19.463 1.00 67.94 86 ASP A CA 1
ATOM 635 C C . ASP A 1 86 ? 5.766 -1.398 -18.436 1.00 67.94 86 ASP A C 1
ATOM 637 O O . ASP A 1 86 ? 4.593 -1.750 -18.312 1.00 67.94 86 ASP A O 1
ATOM 641 N N . ALA A 1 87 ? 6.747 -1.917 -17.688 1.00 66.19 87 ALA A N 1
ATOM 642 C CA . ALA A 1 87 ? 6.545 -2.878 -16.602 1.00 66.19 87 ALA A CA 1
ATOM 643 C C . ALA A 1 87 ? 6.386 -2.215 -15.217 1.00 66.19 87 ALA A C 1
ATOM 645 O O . ALA A 1 87 ? 5.862 -2.842 -14.297 1.00 66.19 87 ALA A O 1
ATOM 646 N N . ALA A 1 88 ? 6.774 -0.940 -15.078 1.00 76.19 88 ALA A N 1
ATOM 647 C CA . ALA A 1 88 ? 6.941 -0.294 -13.781 1.00 76.19 88 ALA A CA 1
ATOM 648 C C . ALA A 1 88 ? 5.602 0.069 -13.110 1.00 76.19 88 ALA A C 1
ATOM 650 O O . ALA A 1 88 ? 4.991 1.102 -13.407 1.00 76.19 88 ALA A O 1
ATOM 651 N N . ASP A 1 89 ? 5.183 -0.720 -12.115 1.00 80.56 89 ASP A N 1
ATOM 652 C CA . ASP A 1 89 ? 4.047 -0.387 -11.243 1.00 80.56 89 ASP A CA 1
ATOM 653 C C . ASP A 1 89 ? 4.448 0.602 -10.134 1.00 80.56 89 ASP A C 1
ATOM 655 O O . ASP A 1 89 ? 4.738 0.255 -8.986 1.00 80.56 89 ASP A O 1
ATOM 659 N N . LEU A 1 90 ? 4.405 1.893 -10.465 1.00 82.62 90 LEU A N 1
ATOM 660 C CA . LEU A 1 90 ? 4.641 2.975 -9.501 1.00 82.62 90 LEU A CA 1
ATOM 661 C C . LEU A 1 90 ? 3.458 3.208 -8.540 1.00 82.62 90 LEU A C 1
ATOM 663 O O . LEU A 1 90 ? 3.532 4.093 -7.680 1.00 82.62 90 LEU A O 1
ATOM 667 N N . GLY A 1 91 ? 2.360 2.459 -8.686 1.00 85.38 91 GLY A N 1
ATOM 668 C CA . GLY A 1 91 ? 1.158 2.569 -7.865 1.00 85.38 91 GLY A CA 1
ATOM 669 C C . GLY A 1 91 ? 1.311 1.957 -6.474 1.00 85.38 91 GLY A C 1
ATOM 670 O O . GLY A 1 91 ? 0.565 2.325 -5.565 1.00 85.38 91 GLY A O 1
ATOM 671 N N . ALA A 1 92 ? 2.298 1.078 -6.260 1.00 87.75 92 ALA A N 1
ATOM 672 C CA . ALA A 1 92 ? 2.516 0.407 -4.976 1.00 87.75 92 ALA A CA 1
ATOM 673 C C . ALA A 1 92 ? 2.676 1.391 -3.802 1.00 87.75 92 ALA A C 1
ATOM 675 O O . ALA A 1 92 ? 2.070 1.189 -2.745 1.00 87.75 92 ALA A O 1
ATOM 676 N N . ARG A 1 93 ? 3.428 2.486 -4.000 1.00 88.25 93 ARG A N 1
ATOM 677 C CA . ARG A 1 93 ? 3.590 3.550 -2.995 1.00 88.25 93 ARG A CA 1
ATOM 678 C C . ARG A 1 93 ? 2.273 4.262 -2.715 1.00 88.25 93 ARG A C 1
ATOM 680 O O . ARG A 1 93 ? 1.886 4.391 -1.560 1.00 88.25 93 ARG A O 1
ATOM 687 N N . ASP A 1 94 ? 1.604 4.742 -3.757 1.00 91.31 94 ASP A N 1
ATOM 688 C CA . ASP A 1 94 ? 0.363 5.508 -3.626 1.00 91.31 94 ASP A CA 1
ATOM 689 C C . ASP A 1 94 ? -0.750 4.675 -2.973 1.00 91.31 94 ASP A C 1
ATOM 691 O O . ASP A 1 94 ? -1.476 5.168 -2.109 1.00 91.31 94 ASP A O 1
ATOM 695 N N . ARG A 1 95 ? -0.822 3.379 -3.298 1.00 91.56 95 ARG A N 1
ATOM 696 C CA . ARG A 1 95 ? -1.741 2.459 -2.631 1.00 91.56 95 ARG A CA 1
ATOM 697 C C . ARG A 1 95 ? -1.385 2.250 -1.162 1.00 91.56 95 ARG A C 1
ATOM 699 O O . ARG A 1 95 ? -2.285 2.285 -0.330 1.00 91.56 95 ARG A O 1
ATOM 706 N N . HIS A 1 96 ? -0.105 2.057 -0.839 1.00 92.19 96 HIS A N 1
ATOM 707 C CA . HIS A 1 96 ? 0.330 1.914 0.551 1.00 92.19 96 HIS A CA 1
ATOM 708 C C . HIS A 1 96 ? -0.007 3.156 1.383 1.00 92.19 96 HIS A C 1
ATOM 710 O O . HIS A 1 96 ? -0.540 3.018 2.477 1.00 92.19 96 HIS A O 1
ATOM 716 N N . LEU A 1 97 ? 0.241 4.358 0.856 1.00 92.88 97 LEU A N 1
ATOM 717 C CA . LEU A 1 97 ? -0.097 5.602 1.550 1.00 92.88 97 LEU A CA 1
ATOM 718 C C . LEU A 1 97 ? -1.605 5.714 1.814 1.00 92.88 97 LEU A C 1
ATOM 720 O O . LEU A 1 97 ? -2.000 6.097 2.913 1.00 92.88 97 LEU A O 1
ATOM 724 N N . ALA A 1 98 ? -2.441 5.334 0.844 1.00 94.38 98 ALA A N 1
ATOM 725 C CA . ALA A 1 98 ? -3.890 5.351 1.018 1.00 94.38 98 ALA A CA 1
ATOM 726 C C . ALA A 1 98 ? -4.336 4.361 2.100 1.00 94.38 98 ALA A C 1
ATOM 728 O O . ALA A 1 98 ? -5.077 4.736 3.005 1.00 94.38 98 ALA A O 1
ATOM 729 N N . ASP A 1 99 ? -3.838 3.123 2.043 1.00 93.19 99 ASP A N 1
ATOM 730 C CA . ASP A 1 99 ? -4.138 2.089 3.037 1.00 93.19 99 ASP A CA 1
ATOM 731 C C . ASP A 1 99 ? -3.710 2.527 4.450 1.00 93.19 99 ASP A C 1
ATOM 733 O O . ASP A 1 99 ? -4.461 2.334 5.403 1.00 93.19 99 ASP A O 1
ATOM 737 N N . SER A 1 100 ? -2.545 3.169 4.588 1.00 92.56 100 SER A N 1
ATOM 738 C CA . SER A 1 100 ? -2.037 3.676 5.869 1.00 92.56 100 SER A CA 1
ATOM 739 C C . SER A 1 100 ? -2.895 4.809 6.440 1.00 92.56 100 SER A C 1
ATOM 741 O O . SER A 1 100 ? -3.150 4.832 7.643 1.00 92.56 100 SER A O 1
ATOM 743 N N . VAL A 1 101 ? -3.378 5.732 5.601 1.00 94.00 101 VAL A N 1
ATOM 744 C CA . VAL A 1 101 ? -4.303 6.794 6.040 1.00 94.00 101 VAL A CA 1
ATOM 745 C C . VAL A 1 101 ? -5.628 6.196 6.512 1.00 94.00 101 VAL A C 1
ATOM 747 O O . VAL A 1 101 ? -6.100 6.550 7.589 1.00 94.00 101 VAL A O 1
ATOM 750 N N . LEU A 1 102 ? -6.201 5.258 5.753 1.00 93.00 102 LEU A N 1
ATOM 751 C C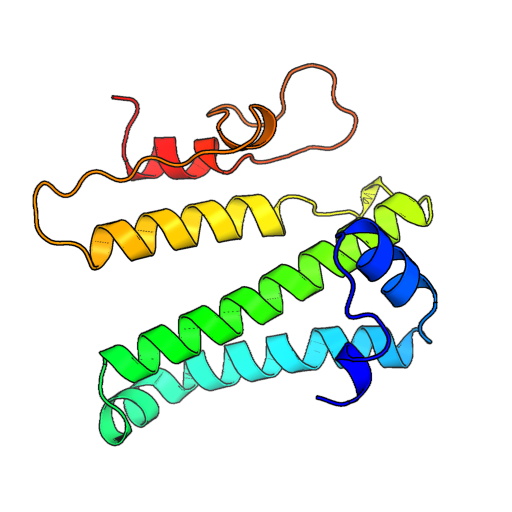A . LEU A 1 102 ? -7.451 4.587 6.127 1.00 93.00 102 LEU A CA 1
ATOM 752 C C . LEU A 1 102 ? -7.298 3.788 7.425 1.00 93.00 102 LEU A C 1
ATOM 754 O O . LEU A 1 102 ? -8.160 3.861 8.294 1.00 93.00 102 LEU A O 1
ATOM 758 N N . GLN A 1 103 ? -6.179 3.081 7.594 1.00 91.00 103 GLN A N 1
ATOM 759 C CA . GLN A 1 103 ? -5.882 2.354 8.826 1.00 91.00 103 GLN A CA 1
ATOM 760 C C . GLN A 1 103 ? -5.718 3.298 10.024 1.00 91.00 103 GLN A C 1
ATOM 762 O O . GLN A 1 103 ? -6.151 2.972 11.128 1.00 91.00 103 GLN A O 1
ATOM 767 N N . LEU A 1 104 ? -5.098 4.465 9.828 1.00 91.75 104 LEU A N 1
ATOM 768 C CA . LEU A 1 104 ? -4.951 5.451 10.894 1.00 91.75 104 LEU A CA 1
ATOM 769 C C . LEU A 1 104 ? -6.309 6.041 11.299 1.00 91.75 104 LEU A C 1
ATOM 771 O O . LEU A 1 104 ? -6.551 6.202 12.492 1.00 91.75 104 LEU A O 1
ATOM 775 N N . LEU A 1 105 ? -7.206 6.300 10.341 1.00 92.81 105 LEU A N 1
ATOM 776 C CA . LEU A 1 105 ? -8.581 6.732 10.622 1.00 92.81 105 LEU A CA 1
ATOM 777 C C . LEU A 1 105 ? -9.363 5.671 11.401 1.00 92.81 105 LEU A C 1
ATOM 779 O O . LEU A 1 105 ? -9.950 5.998 12.427 1.00 92.81 105 LEU A O 1
ATOM 783 N N . ASP A 1 106 ? -9.320 4.412 10.960 1.00 90.88 106 ASP A N 1
ATOM 784 C CA . ASP A 1 106 ? -10.032 3.286 11.590 1.00 90.88 106 ASP A CA 1
ATOM 785 C C . ASP A 1 106 ? -9.634 3.082 13.063 1.00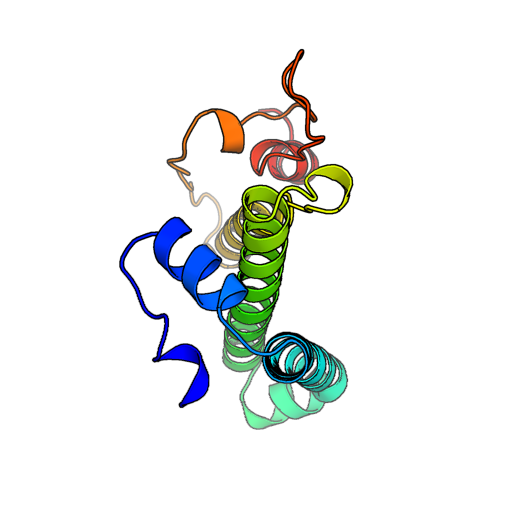 90.88 106 ASP A C 1
ATOM 787 O O . ASP A 1 106 ? -10.448 2.714 13.907 1.00 90.88 106 ASP A O 1
ATOM 791 N N . ARG A 1 107 ? -8.374 3.378 13.395 1.00 89.62 107 ARG A N 1
ATOM 792 C CA . ARG A 1 107 ? -7.824 3.265 14.756 1.00 89.62 107 ARG A CA 1
ATOM 793 C C . ARG A 1 107 ? -7.996 4.521 15.605 1.00 89.62 107 ARG A C 1
ATOM 795 O O . ARG A 1 107 ? -7.691 4.492 16.799 1.00 89.62 107 ARG A O 1
ATOM 802 N N . SER A 1 108 ? -8.404 5.629 14.999 1.00 93.25 108 SER A N 1
ATOM 803 C CA . SER A 1 108 ? -8.524 6.910 15.686 1.00 93.25 108 SER A CA 1
ATOM 804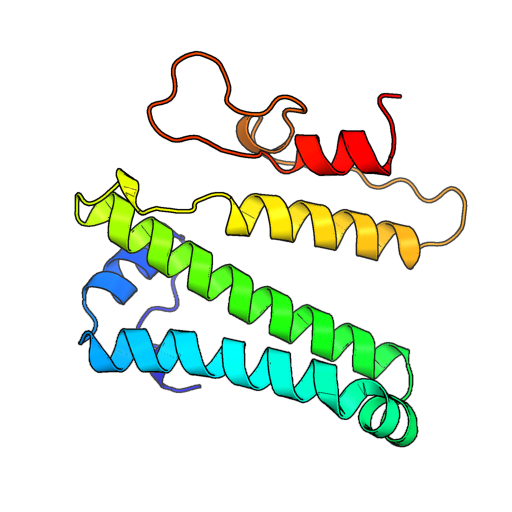 C C . SER A 1 108 ? -9.857 7.029 16.421 1.00 93.25 108 SER A C 1
ATOM 806 O O . SER A 1 108 ? -10.832 6.345 16.116 1.00 93.25 108 SER A O 1
ATOM 808 N N . ALA A 1 109 ? -9.910 7.919 17.414 1.00 94.12 109 ALA A N 1
ATOM 809 C CA . ALA A 1 109 ? -11.173 8.250 18.060 1.00 94.12 109 ALA A CA 1
ATOM 810 C C . ALA A 1 109 ? -12.152 8.867 17.037 1.00 94.12 109 ALA A C 1
ATOM 812 O O . ALA A 1 109 ? -11.696 9.514 16.084 1.00 94.12 109 ALA A O 1
ATOM 813 N N . PRO A 1 110 ? -13.476 8.734 17.247 1.00 92.06 110 PRO A N 1
ATOM 814 C CA . PRO A 1 110 ? -14.465 9.468 16.464 1.00 92.06 110 PRO A CA 1
ATOM 815 C C . PRO A 1 110 ? -14.111 10.959 16.373 1.00 92.06 110 PRO A C 1
ATOM 817 O O . PRO A 1 110 ? -13.533 11.517 17.305 1.00 92.06 110 PRO A O 1
ATOM 820 N N . ASP A 1 111 ? -14.432 11.581 15.239 1.00 89.50 111 ASP A N 1
ATOM 821 C CA . ASP A 1 111 ? -14.162 12.999 14.947 1.00 89.50 111 ASP A CA 1
ATOM 822 C C . ASP A 1 111 ? -12.671 13.386 14.840 1.00 89.50 111 ASP A C 1
ATOM 824 O O . ASP A 1 111 ? -12.332 14.572 14.791 1.00 89.50 111 ASP A O 1
ATOM 828 N N . THR A 1 112 ? -11.758 12.409 14.761 1.00 93.94 112 THR A N 1
ATOM 829 C CA . THR A 1 112 ? -10.338 12.676 14.483 1.00 93.94 112 THR A CA 1
ATOM 830 C C . THR A 1 112 ? -10.137 13.123 13.037 1.00 93.94 112 THR A C 1
ATOM 832 O O . THR A 1 112 ? -10.591 12.472 12.098 1.00 93.94 112 THR A O 1
ATOM 835 N N . TRP A 1 113 ? -9.374 14.202 12.856 1.00 91.94 113 TRP A N 1
ATOM 836 C CA . TRP A 1 113 ? -8.982 14.716 11.546 1.00 91.94 113 TRP A CA 1
ATOM 837 C C . TRP A 1 113 ? -7.546 14.320 11.215 1.00 91.94 113 TRP A C 1
ATOM 839 O O . TRP A 1 113 ? -6.643 14.485 12.036 1.00 91.94 113 TRP A O 1
ATOM 849 N N . ILE A 1 114 ? -7.321 13.864 9.983 1.00 91.88 114 ILE A N 1
ATOM 850 C CA . ILE A 1 114 ? -5.985 13.583 9.451 1.00 91.88 114 ILE A CA 1
ATOM 851 C C . ILE A 1 114 ? -5.702 14.534 8.296 1.00 91.88 114 ILE A C 1
ATOM 853 O O . ILE A 1 114 ? -6.452 14.595 7.325 1.00 91.88 114 ILE A O 1
ATOM 857 N N . VAL A 1 115 ? -4.580 15.248 8.382 1.00 92.00 115 VAL A N 1
ATOM 858 C CA . VAL A 1 115 ? -4.072 16.089 7.294 1.00 92.00 115 VAL A CA 1
ATOM 859 C C . VAL A 1 115 ? -2.902 15.371 6.631 1.00 92.00 115 VAL A C 1
ATOM 861 O O . VAL A 1 115 ? -1.844 15.210 7.235 1.00 92.00 115 VAL A O 1
ATOM 864 N N . ALA A 1 116 ? -3.086 14.944 5.380 1.00 89.12 116 ALA A N 1
ATOM 865 C CA . ALA A 1 116 ? -2.039 14.308 4.585 1.00 89.12 116 ALA A CA 1
ATOM 866 C C . ALA A 1 116 ? -1.303 15.347 3.725 1.00 8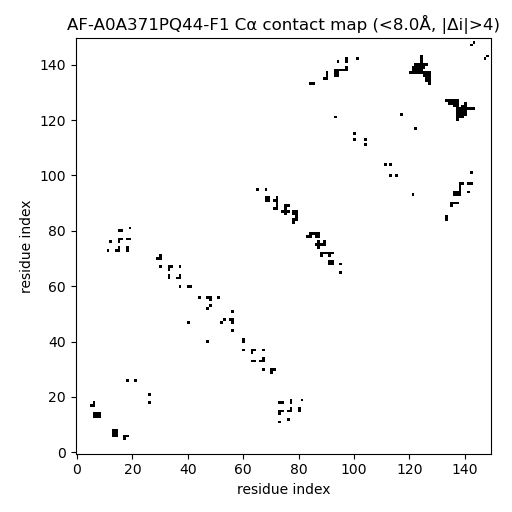9.12 116 ALA A C 1
ATOM 868 O O . ALA A 1 116 ? -1.866 15.915 2.789 1.00 89.12 116 ALA A O 1
ATOM 869 N N . THR A 1 117 ? -0.025 15.582 4.017 1.00 91.62 117 THR A N 1
ATOM 870 C CA . THR A 1 117 ? 0.854 16.453 3.227 1.00 91.62 117 THR A CA 1
ATOM 871 C C . THR A 1 117 ? 1.685 15.631 2.246 1.00 91.62 117 THR A C 1
ATOM 873 O O . THR A 1 117 ? 2.567 14.868 2.631 1.00 91.62 117 THR A O 1
ATOM 876 N N . ALA A 1 118 ? 1.419 15.797 0.951 1.00 89.69 118 ALA A N 1
ATOM 877 C CA . ALA A 1 118 ? 2.168 15.143 -0.117 1.00 89.69 118 ALA A CA 1
ATOM 878 C C . ALA A 1 118 ? 2.181 16.007 -1.386 1.00 89.69 118 ALA A C 1
ATOM 880 O O . ALA A 1 118 ? 1.406 16.951 -1.525 1.00 89.69 118 ALA A O 1
ATOM 881 N N . HIS A 1 119 ? 3.066 15.678 -2.330 1.00 89.12 119 HIS A N 1
ATOM 882 C CA . HIS A 1 119 ? 3.087 16.332 -3.639 1.00 89.12 119 HIS A CA 1
ATOM 883 C C . HIS A 1 119 ? 1.746 16.140 -4.369 1.00 89.12 119 HIS A C 1
ATOM 885 O O . HIS A 1 119 ? 1.128 15.081 -4.248 1.00 89.12 119 HIS A O 1
ATOM 891 N N . ASN A 1 120 ? 1.333 17.115 -5.189 1.00 87.62 120 ASN A N 1
ATOM 892 C CA . ASN A 1 120 ? 0.046 17.103 -5.906 1.00 87.62 120 ASN A CA 1
ATOM 893 C C . ASN A 1 120 ? -0.218 15.794 -6.665 1.00 87.62 120 ASN A C 1
ATOM 895 O O . ASN A 1 120 ? -1.339 15.301 -6.691 1.00 87.62 120 ASN A O 1
ATOM 899 N N . VAL A 1 121 ? 0.838 15.195 -7.215 1.00 86.31 121 VAL A N 1
ATOM 900 C CA . VAL A 1 121 ? 0.786 13.911 -7.935 1.00 86.31 121 VAL A CA 1
ATOM 901 C C . VAL A 1 121 ? 0.288 12.729 -7.087 1.00 86.31 121 VAL A C 1
ATOM 903 O O . VAL A 1 121 ? -0.076 11.707 -7.652 1.00 86.31 121 VAL A O 1
ATOM 906 N N . HIS A 1 122 ? 0.289 12.843 -5.757 1.00 90.06 122 HIS A N 1
ATOM 907 C CA . HIS A 1 122 ? -0.190 11.813 -4.829 1.00 90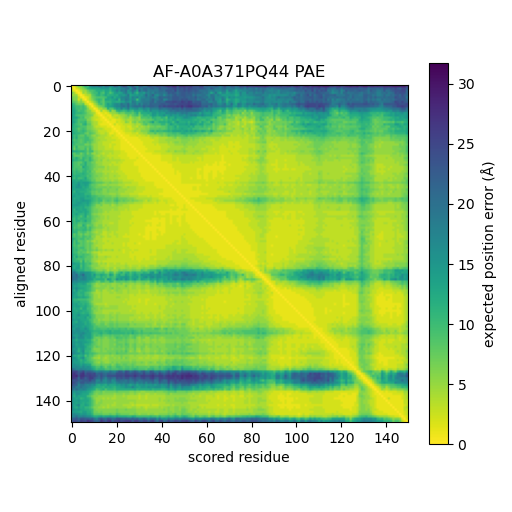.06 122 HIS A CA 1
ATOM 908 C C . HIS A 1 122 ? -1.608 12.091 -4.330 1.00 90.06 122 HIS A C 1
ATOM 910 O O . HIS A 1 122 ? -2.375 11.165 -4.111 1.00 90.06 122 HIS A O 1
ATOM 916 N N . ILE A 1 123 ? -1.991 13.356 -4.157 1.00 91.69 123 ILE A N 1
ATOM 917 C CA . ILE A 1 123 ? -3.290 13.732 -3.564 1.00 91.69 123 ILE A CA 1
ATOM 918 C C . ILE A 1 123 ? -4.424 13.859 -4.588 1.00 91.69 123 ILE A C 1
ATOM 920 O O . ILE A 1 123 ? -5.583 14.027 -4.213 1.00 91.69 123 ILE A O 1
ATOM 924 N N . GLN A 1 124 ? -4.114 13.794 -5.882 1.00 90.25 124 GLN A N 1
ATOM 925 C CA . GLN A 1 124 ? -5.124 13.828 -6.936 1.00 90.25 124 GLN A CA 1
ATOM 926 C C . GLN A 1 124 ? -6.145 12.695 -6.776 1.00 90.25 124 GLN A C 1
ATOM 928 O O . GLN A 1 124 ? -5.802 11.571 -6.426 1.00 90.25 124 GLN A O 1
ATOM 933 N N . ARG A 1 125 ? -7.417 13.000 -7.054 1.00 90.50 125 ARG A N 1
ATOM 934 C CA . ARG A 1 125 ? -8.528 12.031 -6.983 1.00 90.50 125 ARG A CA 1
ATOM 935 C C . ARG A 1 125 ? -8.746 11.282 -8.295 1.00 90.50 125 ARG A C 1
ATOM 937 O O . ARG A 1 125 ? -9.445 10.272 -8.331 1.00 90.50 125 ARG A O 1
ATOM 944 N N . THR A 1 126 ? -8.196 11.792 -9.389 1.00 87.25 126 THR A N 1
ATOM 945 C CA . THR A 1 126 ? -8.345 11.225 -10.728 1.00 87.25 126 THR A CA 1
ATOM 946 C C . THR A 1 126 ? -7.210 10.254 -11.016 1.00 87.25 126 THR A C 1
ATOM 948 O O . THR A 1 126 ? -6.053 10.525 -10.700 1.00 87.25 126 THR A O 1
ATOM 951 N N . VAL A 1 127 ? -7.539 9.116 -11.628 1.00 84.75 127 VAL A N 1
ATOM 952 C CA . VAL A 1 127 ? -6.518 8.242 -12.216 1.00 84.75 127 VAL A CA 1
ATOM 953 C C . VAL A 1 127 ? -5.901 8.958 -13.409 1.00 84.75 127 VAL A C 1
ATOM 955 O O . VAL A 1 127 ? -6.633 9.547 -14.195 1.00 84.75 127 VAL A O 1
ATOM 958 N N . ASN A 1 128 ? -4.576 8.893 -13.518 1.00 72.00 128 ASN A N 1
ATOM 959 C CA . ASN A 1 128 ? -3.768 9.491 -14.580 1.00 72.00 128 ASN A CA 1
ATOM 960 C C . ASN A 1 128 ? -4.020 11.005 -14.829 1.00 72.00 128 ASN A C 1
ATOM 962 O O . ASN A 1 128 ? -4.985 11.362 -15.506 1.00 72.00 128 ASN A O 1
ATOM 966 N N . PRO A 1 129 ? -3.164 11.932 -14.350 1.00 54.47 129 PRO A N 1
ATOM 967 C CA . PRO A 1 129 ? -3.211 13.302 -14.858 1.00 54.47 129 PRO A CA 1
ATOM 968 C C . PRO A 1 129 ? -2.974 13.273 -16.376 1.00 54.47 129 PRO A C 1
ATOM 970 O O . PRO A 1 129 ? -2.089 12.559 -16.851 1.00 54.47 129 PRO A O 1
ATOM 973 N N . GLU A 1 130 ? -3.791 14.000 -17.139 1.00 48.44 130 GLU A N 1
ATOM 974 C CA . GLU A 1 130 ? -3.706 14.052 -18.603 1.00 48.44 130 GLU A CA 1
ATOM 975 C C . GLU A 1 130 ? -2.249 14.242 -19.083 1.00 48.44 130 GLU A C 1
ATOM 977 O O . GLU A 1 130 ? -1.557 15.160 -18.644 1.00 48.44 130 GLU A O 1
ATOM 982 N N . GLY A 1 131 ? -1.778 13.364 -19.983 1.00 54.03 131 GLY A N 1
ATOM 983 C CA . GLY A 1 131 ? -0.499 13.512 -20.699 1.00 54.03 131 GLY A CA 1
ATOM 984 C C . GLY A 1 131 ? 0.727 12.760 -20.151 1.00 54.03 131 GLY A C 1
ATOM 985 O O . GLY A 1 131 ? 1.806 12.895 -20.725 1.00 54.03 131 GLY A O 1
ATOM 986 N N . GLY A 1 132 ? 0.605 11.967 -19.080 1.00 58.91 132 GLY A N 1
ATOM 987 C CA . GLY A 1 132 ? 1.716 11.155 -18.555 1.00 58.91 132 GLY A CA 1
ATOM 988 C C . GLY A 1 132 ? 1.918 9.816 -19.294 1.00 58.91 132 GLY A C 1
ATOM 989 O O . GLY A 1 132 ? 0.930 9.143 -19.584 1.00 58.91 132 GLY A O 1
ATOM 990 N N . PRO A 1 133 ? 3.169 9.375 -19.557 1.00 60.56 133 PRO A N 1
ATOM 991 C CA . PRO A 1 133 ? 3.448 8.105 -20.243 1.00 60.56 133 PRO A CA 1
ATOM 992 C C . PRO A 1 133 ? 3.188 6.855 -19.382 1.00 60.56 133 PRO A C 1
ATOM 994 O O . PRO A 1 133 ? 3.160 5.754 -19.916 1.00 60.56 133 PRO A O 1
ATOM 997 N N . LEU A 1 134 ? 2.989 7.006 -18.066 1.00 67.50 134 LEU A N 1
ATOM 998 C CA . LEU A 1 134 ? 2.775 5.899 -17.131 1.00 67.50 134 LEU A CA 1
ATOM 999 C C . LEU A 1 134 ? 1.444 6.067 -16.407 1.00 67.50 134 LEU A C 1
ATOM 1001 O O . LEU A 1 134 ? 1.252 7.042 -15.677 1.00 67.50 134 LEU A O 1
ATOM 1005 N N . ALA A 1 135 ? 0.551 5.092 -16.575 1.00 69.06 135 ALA A N 1
ATOM 1006 C CA . ALA A 1 135 ? -0.691 5.032 -15.821 1.00 69.06 135 ALA A CA 1
ATOM 1007 C C . ALA A 1 135 ? -0.385 4.972 -14.316 1.00 69.06 135 ALA A C 1
ATOM 1009 O O . ALA A 1 135 ? 0.301 4.070 -13.841 1.00 69.06 135 ALA A O 1
ATOM 1010 N N . ARG A 1 136 ? -0.904 5.940 -13.553 1.00 78.31 136 ARG A N 1
ATOM 1011 C CA . ARG A 1 136 ? -0.776 5.979 -12.091 1.00 78.31 136 ARG A CA 1
ATOM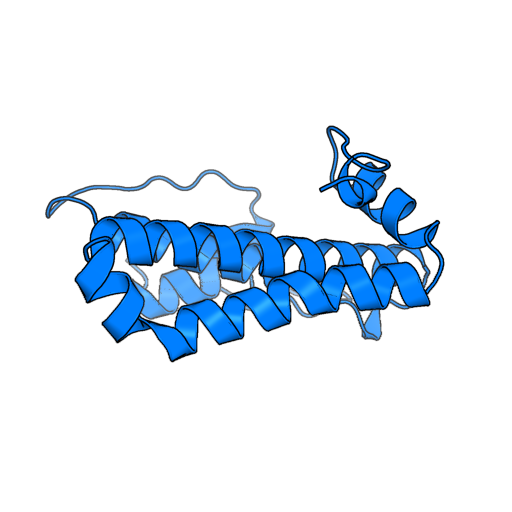 1012 C C . ARG A 1 136 ? -2.138 6.128 -11.432 1.00 78.31 136 ARG A C 1
ATOM 1014 O O . ARG A 1 136 ? -2.958 6.951 -11.843 1.00 78.31 136 ARG A O 1
ATOM 1021 N N . VAL A 1 137 ? -2.336 5.368 -10.359 1.00 87.19 137 VAL A N 1
ATOM 1022 C CA . VAL A 1 137 ? -3.434 5.563 -9.411 1.00 87.19 137 VAL A CA 1
ATOM 1023 C C . VAL A 1 137 ? -2.872 6.319 -8.202 1.00 87.19 137 VAL A C 1
ATOM 1025 O O . VAL A 1 137 ? -2.192 5.701 -7.385 1.00 87.19 137 VAL A O 1
ATOM 1028 N N . PRO A 1 138 ? -3.074 7.646 -8.103 1.00 90.38 138 PRO A N 1
ATOM 1029 C CA . PRO A 1 138 ? -2.586 8.436 -6.971 1.00 90.38 138 PRO A CA 1
ATOM 1030 C C . PRO A 1 138 ? -3.302 8.051 -5.674 1.00 90.38 138 PRO A C 1
ATOM 1032 O O . PRO A 1 138 ? -4.457 7.631 -5.727 1.00 90.38 138 PRO A O 1
ATOM 1035 N N . MET A 1 139 ? -2.658 8.245 -4.518 1.00 93.56 139 MET A N 1
ATOM 1036 C CA . MET A 1 139 ? -3.233 7.990 -3.186 1.00 93.56 139 MET A CA 1
ATOM 1037 C C . MET A 1 139 ? -4.622 8.630 -3.010 1.00 93.56 139 MET A C 1
ATOM 1039 O O . MET A 1 139 ? -5.521 8.016 -2.437 1.00 93.56 139 MET A O 1
ATOM 1043 N N . GLY A 1 140 ? -4.829 9.842 -3.527 1.00 93.00 140 GLY A N 1
ATOM 1044 C CA . GLY A 1 140 ? -6.105 10.548 -3.428 1.00 93.00 140 GLY A CA 1
ATOM 1045 C C . GLY A 1 140 ? -7.272 9.846 -4.132 1.00 93.00 140 GLY A C 1
ATOM 1046 O O . GLY A 1 140 ? -8.418 10.056 -3.743 1.00 93.00 140 GLY A O 1
ATOM 1047 N N . HIS A 1 141 ? -7.022 8.988 -5.130 1.00 92.31 141 HIS A N 1
ATOM 1048 C CA . HIS A 1 141 ? -8.078 8.263 -5.844 1.00 92.31 141 HIS A CA 1
ATOM 1049 C C . HIS A 1 141 ? -8.809 7.228 -4.969 1.00 92.31 141 HIS A C 1
ATOM 1051 O O . HIS A 1 141 ? -10.029 7.336 -4.829 1.00 92.31 141 HIS A O 1
ATOM 1057 N N . PRO A 1 142 ? -8.134 6.225 -4.368 1.00 92.44 142 PRO A N 1
ATOM 1058 C CA . PRO A 1 142 ? -8.786 5.306 -3.445 1.00 92.44 142 PRO A CA 1
ATOM 1059 C C . PRO A 1 142 ? -9.304 6.019 -2.191 1.00 92.44 142 PRO A C 1
ATOM 1061 O O . PRO A 1 142 ? -10.383 5.666 -1.735 1.00 92.44 142 PRO A O 1
ATOM 1064 N N . LEU A 1 143 ? -8.622 7.054 -1.677 1.00 94.44 143 LEU A N 1
ATOM 1065 C CA . LEU A 1 143 ? -9.136 7.817 -0.531 1.00 94.44 143 LEU A CA 1
ATOM 1066 C C . LEU A 1 143 ? -10.481 8.483 -0.840 1.00 94.44 143 LEU A C 1
ATOM 1068 O O . LEU A 1 143 ? -11.409 8.352 -0.054 1.00 94.44 143 LEU A O 1
ATOM 1072 N N . ALA A 1 144 ? -10.625 9.119 -2.004 1.00 93.69 144 ALA A N 1
ATOM 1073 C CA . ALA A 1 144 ? -11.895 9.718 -2.413 1.00 93.69 144 ALA A CA 1
ATOM 1074 C C . ALA A 1 144 ? -13.009 8.679 -2.636 1.00 93.69 144 ALA A C 1
ATOM 1076 O O . ALA A 1 144 ? -14.187 8.995 -2.488 1.00 93.69 144 ALA A O 1
ATOM 1077 N N . LYS A 1 145 ? -12.657 7.440 -3.008 1.00 93.69 145 LYS A N 1
ATOM 1078 C CA . LYS A 1 145 ? -13.631 6.345 -3.140 1.00 93.69 145 LYS A CA 1
ATOM 1079 C C . LYS A 1 145 ? -14.134 5.840 -1.791 1.00 93.69 145 LYS A C 1
ATOM 1081 O O . LYS A 1 145 ? -15.321 5.564 -1.680 1.00 93.69 145 LYS A O 1
ATOM 1086 N N . GLU A 1 146 ? -13.247 5.703 -0.812 1.00 93.81 146 GLU A N 1
ATOM 1087 C CA . GLU A 1 146 ? -13.582 5.149 0.507 1.00 93.81 146 GLU A CA 1
ATOM 1088 C C . GLU A 1 146 ? -14.194 6.200 1.444 1.00 93.81 146 GLU A C 1
ATOM 1090 O O . GLU A 1 146 ? -15.126 5.899 2.182 1.00 93.81 146 GLU A O 1
ATOM 1095 N N . LEU A 1 147 ? -13.697 7.441 1.405 1.00 91.50 147 LEU A N 1
ATOM 1096 C CA . LEU A 1 147 ? -14.113 8.520 2.312 1.00 91.50 147 LEU A CA 1
ATOM 1097 C C . LEU A 1 147 ? -15.186 9.439 1.714 1.00 91.50 147 LEU A C 1
ATOM 1099 O O . LEU A 1 147 ? -15.802 10.217 2.435 1.00 91.50 147 LEU A O 1
ATOM 1103 N N . GLY A 1 148 ? -15.426 9.348 0.405 1.00 86.81 148 GLY A N 1
ATOM 1104 C CA . GLY A 1 148 ? -16.280 10.284 -0.318 1.00 86.81 148 GLY A CA 1
ATOM 1105 C C . GLY A 1 148 ? -15.524 11.515 -0.829 1.00 86.81 148 GLY A C 1
ATOM 1106 O O . GLY A 1 148 ? -14.303 11.636 -0.720 1.00 86.81 148 GLY A O 1
ATOM 1107 N N . ALA A 1 149 ? -16.261 12.411 -1.488 1.00 70.19 149 ALA A N 1
ATOM 1108 C CA . ALA A 1 149 ? -15.699 13.560 -2.198 1.00 70.19 149 ALA A CA 1
ATOM 1109 C C . ALA A 1 149 ? -15.683 14.869 -1.388 1.00 70.19 149 ALA A C 1
ATOM 1111 O O . ALA A 1 149 ? -15.175 15.869 -1.916 1.00 70.19 149 ALA A O 1
ATOM 1112 N N . GLU A 1 150 ? -16.236 14.853 -0.173 1.00 58.69 150 GLU A N 1
ATOM 1113 C CA . GLU A 1 150 ? -16.398 16.014 0.712 1.00 58.69 150 GLU A CA 1
ATOM 1114 C C . GLU A 1 150 ? -15.394 16.003 1.864 1.00 58.69 150 GLU A C 1
ATOM 1116 O O . GLU A 1 150 ? -15.240 14.939 2.503 1.00 58.69 150 GLU A O 1
#

Secondary structure (DSSP, 8-state):
-HHHHTT--SSHHHHHHHHHTS-HHHHHHHHHHHHHHHHHHHHTHHHHHHHH-HHHHHHHHHHHHHHHHHHHHHHHHHHHHTT-GGG--THHHHHHHHHHHHHHHHHSPTT--------HHHH-SSSS-TT-SS----THHHHHHHH---

Foldseek 3Di:
DVLQVQQDDPDLLSLLVSLLPDDVVSLVVQLVPLVVVLVVLVVCVVVCCVVPNDVVSVVVNLVSLVSNLSSLCSVLSNCVVVVNNVPRQNQSVLCNVLVVVVVVVVPDDPPDDDDDDDDPQQQDLDFDDPPDPDTYDHNNNVNCVVVNDD

Organism: Streptomyces inhibens (NCBI:txid2293571)

Solvent-accessible surface area (backbone atoms only — not comparable to full-atom values): 8459 Å² total; per-residue (Å²): 117,78,80,59,59,84,32,69,58,100,41,75,64,53,34,12,55,40,57,62,71,45,56,67,73,55,49,53,50,55,55,48,50,36,51,53,48,41,51,50,56,60,74,40,42,68,63,42,29,75,76,58,34,64,67,54,40,51,51,54,49,49,53,38,49,50,54,35,34,49,46,48,31,38,51,18,45,22,32,44,75,70,72,44,53,93,75,35,51,70,32,38,50,26,49,50,53,32,53,52,52,52,53,51,56,74,72,43,63,88,92,67,83,84,86,88,88,71,60,69,80,37,60,34,58,58,64,45,69,91,89,59,97,63,89,38,51,20,21,21,27,63,43,37,67,75,69,42,92,120

InterPro domains:
  IPR007815 Erythromycin esterase [PF05139] (45-149)

Mean predicted aligned error: 6.89 Å

pLDDT: mean 84.7, std 12.89, range [48.44, 98.12]

Nearest PDB structures (foldseek):
  6xcs-assembly2_B  TM=9.223E-01  e=1.239E-03  Klebsiella pneumoniae